Protein AF-A0A358C3V5-F1 (afdb_monomer)

Structure (mmCIF, N/CA/C/O backbone):
data_AF-A0A358C3V5-F1
#
_entry.id   AF-A0A358C3V5-F1
#
loop_
_atom_site.group_PDB
_atom_site.id
_atom_site.type_symbol
_atom_site.label_atom_id
_atom_site.label_alt_id
_atom_site.label_comp_id
_atom_site.label_asym_id
_atom_site.label_entity_id
_atom_site.label_seq_id
_atom_site.pdbx_PDB_ins_code
_atom_site.Cartn_x
_atom_site.Cartn_y
_atom_site.Cartn_z
_atom_site.occupancy
_atom_site.B_iso_or_equiv
_atom_site.auth_seq_id
_atom_site.auth_comp_id
_atom_site.auth_asym_id
_atom_site.auth_atom_id
_atom_site.pdbx_PDB_model_num
ATOM 1 N N . MET A 1 1 ? 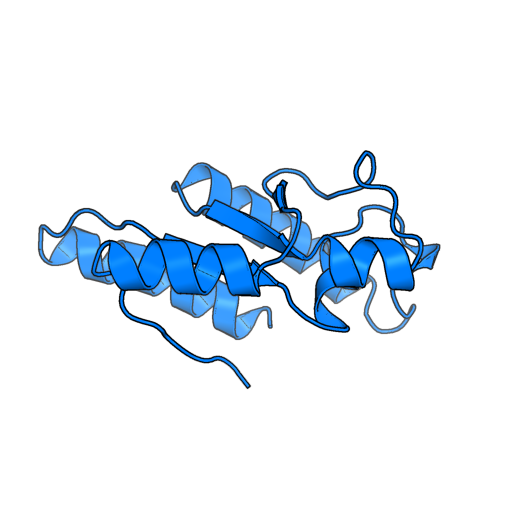6.750 9.566 -1.168 1.00 78.88 1 MET A N 1
ATOM 2 C CA . MET A 1 1 ? 6.136 8.234 -0.943 1.00 78.88 1 MET A CA 1
ATOM 3 C C . MET A 1 1 ? 6.694 7.535 0.297 1.00 78.88 1 MET A C 1
ATOM 5 O O . MET A 1 1 ? 5.909 7.291 1.199 1.00 78.88 1 MET A O 1
ATOM 9 N N . LEU A 1 2 ? 8.008 7.277 0.408 1.00 90.12 2 LEU A N 1
ATOM 10 C CA . LEU A 1 2 ? 8.595 6.659 1.617 1.00 90.12 2 LEU A CA 1
ATOM 11 C C . LEU A 1 2 ? 8.297 7.448 2.902 1.00 90.12 2 LEU A C 1
ATOM 13 O O . LEU A 1 2 ? 7.860 6.865 3.888 1.00 90.12 2 LEU A O 1
ATOM 17 N N . THR A 1 3 ? 8.434 8.778 2.855 1.00 93.31 3 THR A N 1
ATOM 18 C CA . THR A 1 3 ? 8.082 9.675 3.969 1.00 93.31 3 THR A CA 1
ATOM 19 C C . THR A 1 3 ? 6.633 9.497 4.416 1.00 93.31 3 THR A C 1
ATOM 21 O O . THR A 1 3 ? 6.364 9.394 5.603 1.00 93.31 3 THR A O 1
ATOM 24 N N . VAL A 1 4 ? 5.699 9.391 3.465 1.00 94.12 4 VAL A N 1
ATOM 25 C CA . VAL A 1 4 ? 4.267 9.224 3.756 1.00 94.12 4 VAL A CA 1
ATOM 26 C C . VAL A 1 4 ? 4.004 7.884 4.436 1.00 94.12 4 VAL A C 1
ATOM 28 O O . VAL A 1 4 ? 3.268 7.840 5.412 1.00 94.12 4 VAL A O 1
ATOM 31 N N . LEU A 1 5 ? 4.633 6.798 3.973 1.00 95.44 5 LEU A N 1
ATOM 32 C CA . LEU A 1 5 ? 4.517 5.496 4.637 1.00 95.44 5 LEU A CA 1
ATOM 33 C C . LEU A 1 5 ? 5.105 5.523 6.057 1.00 95.44 5 LEU A C 1
ATOM 35 O O . LEU A 1 5 ? 4.549 4.896 6.950 1.00 95.44 5 LEU A O 1
ATOM 39 N N . GLY A 1 6 ? 6.181 6.285 6.283 1.00 96.31 6 GLY A N 1
ATOM 40 C CA . GLY A 1 6 ? 6.704 6.541 7.629 1.00 96.31 6 GLY A CA 1
ATOM 41 C C . GLY A 1 6 ? 5.713 7.297 8.519 1.00 96.31 6 GLY A C 1
ATOM 42 O O . GLY A 1 6 ? 5.525 6.930 9.671 1.00 96.31 6 GLY A O 1
ATOM 43 N N . ILE A 1 7 ? 5.009 8.290 7.972 1.00 96.94 7 ILE A N 1
ATOM 44 C CA . ILE A 1 7 ? 3.960 9.016 8.704 1.00 96.94 7 ILE A CA 1
ATOM 45 C C . ILE A 1 7 ? 2.779 8.092 9.035 1.00 96.94 7 ILE A C 1
ATOM 47 O O . ILE A 1 7 ? 2.206 8.202 10.115 1.00 96.94 7 ILE A O 1
ATOM 51 N N . VAL A 1 8 ? 2.414 7.157 8.148 1.00 97.69 8 VAL A N 1
ATOM 52 C CA . VAL A 1 8 ? 1.389 6.140 8.452 1.00 97.69 8 VAL A CA 1
ATOM 53 C C . VAL A 1 8 ? 1.817 5.286 9.646 1.00 97.69 8 VAL A C 1
ATOM 55 O O . VAL A 1 8 ? 1.008 5.055 10.540 1.00 97.69 8 VAL A O 1
ATOM 58 N N . ASP A 1 9 ? 3.081 4.865 9.689 1.00 96.56 9 ASP A N 1
ATOM 59 C CA . ASP A 1 9 ? 3.648 4.094 10.801 1.00 96.56 9 ASP A CA 1
ATOM 60 C C . ASP A 1 9 ? 3.532 4.856 12.136 1.00 96.56 9 ASP A C 1
ATOM 62 O O . ASP A 1 9 ? 2.979 4.342 13.109 1.00 96.56 9 ASP A O 1
ATOM 66 N N . GLU A 1 10 ? 3.928 6.132 12.147 1.00 97.88 10 GLU A N 1
ATOM 67 C CA . GLU A 1 10 ? 3.798 7.010 13.316 1.00 97.88 10 GLU A CA 1
ATOM 68 C C . GLU A 1 10 ? 2.328 7.263 13.699 1.00 97.88 10 GLU A C 1
ATOM 70 O O . GLU A 1 10 ? 1.985 7.339 14.882 1.00 97.88 10 GLU A O 1
ATOM 75 N N . THR A 1 11 ? 1.434 7.342 12.709 1.00 97.62 11 THR A N 1
ATOM 76 C CA . THR A 1 11 ? -0.010 7.520 12.922 1.00 97.62 11 THR A CA 1
ATOM 77 C C . THR A 1 11 ? -0.610 6.322 13.655 1.00 97.62 11 THR A C 1
ATOM 79 O O . THR A 1 11 ? -1.413 6.512 14.569 1.00 97.62 11 THR A O 1
ATOM 82 N N . ILE A 1 12 ? -0.196 5.094 13.316 1.00 98.06 12 ILE A N 1
ATOM 83 C CA . ILE A 1 12 ? -0.616 3.878 14.033 1.00 98.06 12 ILE A CA 1
ATOM 84 C C . ILE A 1 12 ? -0.229 3.987 15.513 1.00 98.06 12 ILE A C 1
ATOM 86 O O . ILE A 1 12 ? -1.059 3.724 16.384 1.00 98.06 12 ILE A O 1
ATOM 90 N N . ASP A 1 13 ? 1.002 4.412 15.811 1.00 98.12 13 ASP A N 1
ATOM 91 C CA . ASP A 1 13 ? 1.469 4.583 17.193 1.00 98.12 13 ASP A CA 1
ATOM 92 C C . ASP A 1 13 ? 0.760 5.724 17.921 1.00 98.12 13 ASP A C 1
ATOM 94 O O . ASP A 1 13 ? 0.475 5.619 19.114 1.00 98.12 13 ASP A O 1
ATOM 98 N N . GLY A 1 14 ? 0.466 6.822 17.226 1.00 98.38 14 GLY A N 1
ATOM 99 C CA . GLY A 1 14 ? -0.316 7.938 17.755 1.00 98.38 14 GLY A CA 1
ATOM 100 C C . GLY A 1 14 ? -1.718 7.518 18.185 1.00 98.38 14 GLY A C 1
ATOM 101 O O . GLY A 1 14 ? -2.111 7.788 19.319 1.00 98.38 14 GLY A O 1
ATOM 102 N N . LEU A 1 15 ? -2.440 6.805 17.316 1.00 97.88 15 LEU A N 1
ATOM 103 C CA . LEU A 1 15 ? -3.790 6.311 17.598 1.00 97.88 15 LEU A CA 1
ATOM 104 C C . LEU A 1 15 ? -3.791 5.333 18.778 1.00 97.88 15 LEU A C 1
ATOM 106 O O . LEU A 1 15 ? -4.552 5.512 19.730 1.00 97.88 15 LEU A O 1
ATOM 110 N N . LYS A 1 16 ? -2.864 4.367 18.782 1.00 97.69 16 LYS A N 1
ATOM 111 C CA . LYS A 1 16 ? -2.743 3.390 19.874 1.00 97.69 16 LYS A CA 1
ATOM 112 C C . LYS A 1 16 ? -2.441 4.045 21.219 1.00 97.69 16 LYS A C 1
ATOM 114 O O . LYS A 1 16 ? -3.048 3.674 22.220 1.00 97.69 16 LYS A O 1
ATOM 119 N N . ARG A 1 17 ? -1.561 5.054 21.260 1.00 98.38 17 ARG A N 1
ATOM 120 C CA . ARG A 1 17 ? -1.268 5.826 22.486 1.00 98.38 17 ARG A CA 1
ATOM 121 C C . ARG A 1 17 ? -2.488 6.558 23.046 1.00 98.38 17 ARG A C 1
ATOM 123 O O . ARG A 1 17 ? -2.531 6.820 24.242 1.00 98.38 17 ARG A O 1
ATOM 130 N N . GLN A 1 18 ? -3.465 6.875 22.202 1.00 97.94 18 GLN A N 1
ATOM 131 C CA . GLN A 1 18 ? -4.728 7.500 22.597 1.00 97.94 18 GLN A CA 1
ATOM 132 C C . GLN A 1 18 ? -5.835 6.476 22.904 1.00 97.94 18 GLN A C 1
ATOM 134 O O . GLN A 1 18 ? -6.973 6.867 23.147 1.00 97.94 18 GLN A O 1
ATOM 139 N N . GLY A 1 19 ? -5.527 5.174 22.899 1.00 97.88 19 GLY A N 1
ATOM 140 C CA . GLY A 1 19 ? -6.510 4.112 23.119 1.00 97.88 19 GLY A CA 1
ATOM 141 C C . GLY A 1 19 ? -7.448 3.875 21.930 1.00 97.88 19 GLY A C 1
ATOM 142 O O . GLY A 1 19 ? -8.505 3.276 22.106 1.00 97.88 19 GLY A O 1
ATOM 143 N N . VAL A 1 20 ? -7.083 4.344 20.731 1.00 97.75 20 VAL A N 1
ATOM 144 C CA . VAL A 1 20 ? -7.859 4.159 19.498 1.00 97.75 20 VAL A CA 1
ATOM 145 C C . VAL A 1 20 ? -7.269 3.008 18.688 1.00 97.75 20 VAL A C 1
ATOM 147 O O . VAL A 1 20 ? -6.082 3.025 18.357 1.00 97.75 20 VAL A O 1
ATOM 150 N N . GLU A 1 21 ? -8.099 2.026 18.329 1.00 96.75 21 GLU A N 1
ATOM 151 C CA . GLU A 1 21 ? -7.685 0.931 17.446 1.00 96.75 21 GLU A CA 1
ATOM 152 C C . GLU A 1 21 ? -7.562 1.434 15.992 1.00 96.75 21 GLU A C 1
ATOM 154 O O . GLU A 1 21 ? -8.538 1.943 15.42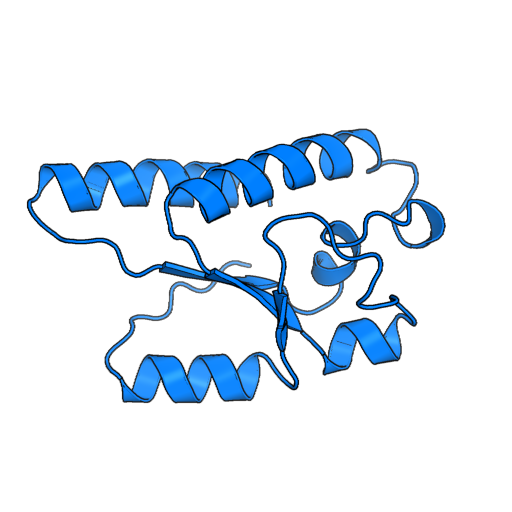7 1.00 96.75 21 GLU A O 1
ATOM 159 N N . PRO A 1 22 ? -6.378 1.336 15.362 1.00 97.06 22 PRO A N 1
ATOM 160 C CA . PRO A 1 22 ? -6.158 1.884 14.033 1.00 97.06 22 PRO A CA 1
ATOM 161 C C . PRO A 1 22 ? -6.688 0.958 12.930 1.00 97.06 22 PRO A C 1
ATOM 163 O O . PRO A 1 22 ? -6.185 -0.142 12.716 1.00 97.06 22 PRO A O 1
ATOM 166 N N . HIS A 1 23 ? -7.634 1.465 12.138 1.00 97.81 23 HIS A N 1
ATOM 167 C CA . HIS A 1 23 ? -8.088 0.840 10.893 1.00 97.81 23 HIS A CA 1
ATOM 168 C C . HIS A 1 23 ? -7.639 1.677 9.693 1.00 97.81 23 HIS A C 1
ATOM 170 O O . HIS A 1 23 ? -8.279 2.666 9.337 1.00 97.81 23 HIS A O 1
ATOM 176 N N . ILE A 1 24 ? -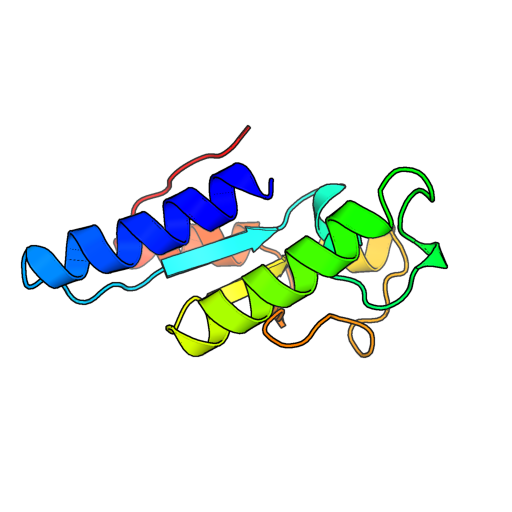6.518 1.298 9.073 1.00 98.25 24 ILE A N 1
ATOM 177 C CA . ILE A 1 24 ? -5.875 2.100 8.023 1.00 98.25 24 ILE A CA 1
ATOM 178 C C . ILE A 1 24 ? -5.827 1.339 6.699 1.00 98.25 24 ILE A C 1
ATOM 180 O O . ILE A 1 24 ? -5.399 0.185 6.627 1.00 98.25 24 ILE A O 1
ATOM 184 N N . VAL A 1 25 ? -6.218 2.039 5.633 1.00 98.44 25 VAL A N 1
ATOM 185 C CA . VAL A 1 25 ? -6.112 1.586 4.246 1.00 98.44 25 VAL A CA 1
ATOM 186 C C . VAL A 1 25 ? -5.219 2.561 3.487 1.00 98.44 25 VAL A C 1
ATOM 188 O O . VAL A 1 25 ? -5.477 3.763 3.479 1.00 98.44 25 VAL A O 1
ATOM 191 N N . VAL A 1 26 ? -4.193 2.049 2.812 1.00 98.12 26 VAL A N 1
ATOM 192 C CA . VAL A 1 26 ? -3.320 2.831 1.929 1.00 98.12 26 VAL A CA 1
ATOM 193 C C . VAL A 1 26 ? -3.560 2.383 0.494 1.00 98.12 26 VAL A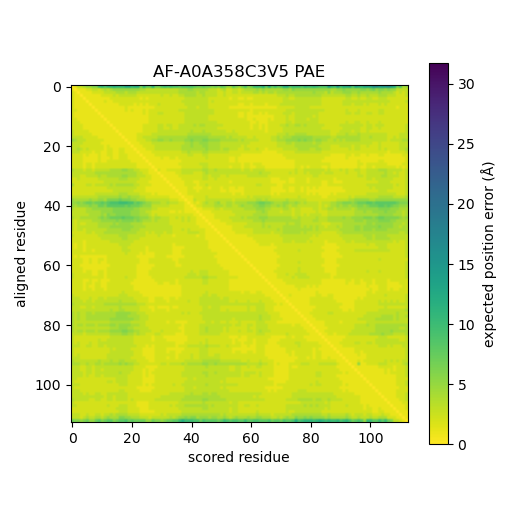 C 1
ATOM 195 O O . VAL A 1 26 ? -3.154 1.295 0.092 1.00 98.12 26 VAL A O 1
ATOM 198 N N . ALA A 1 27 ? -4.222 3.226 -0.296 1.00 97.88 27 ALA A N 1
ATOM 199 C CA . ALA A 1 27 ? -4.544 2.927 -1.687 1.00 97.88 27 ALA A CA 1
ATOM 200 C C . ALA A 1 27 ? -3.532 3.564 -2.649 1.00 97.88 27 ALA A C 1
ATOM 202 O O . ALA A 1 27 ? -3.503 4.782 -2.827 1.00 97.88 27 ALA A O 1
ATOM 203 N N . PHE A 1 28 ? -2.741 2.737 -3.331 1.00 97.12 28 PHE A N 1
ATOM 204 C CA . PHE A 1 28 ? -1.841 3.174 -4.392 1.00 97.12 28 PHE A CA 1
ATOM 205 C C . PHE A 1 28 ? -2.617 3.353 -5.696 1.00 97.12 28 PHE A C 1
ATOM 207 O O . PHE A 1 28 ? -3.301 2.452 -6.193 1.00 97.12 28 PHE A O 1
ATOM 214 N N . ARG A 1 29 ? -2.489 4.549 -6.269 1.00 93.50 29 ARG A N 1
ATOM 215 C CA . ARG A 1 29 ? -3.182 4.993 -7.481 1.00 93.50 29 ARG A CA 1
ATOM 216 C C . ARG A 1 29 ? -2.189 5.550 -8.489 1.00 93.50 29 ARG A C 1
ATOM 218 O O . ARG A 1 29 ? -1.097 5.977 -8.126 1.00 93.50 29 ARG A O 1
ATOM 225 N N . GLY A 1 30 ? -2.593 5.572 -9.760 1.00 93.38 30 GLY A N 1
ATOM 226 C CA . GLY A 1 30 ? -1.779 6.152 -10.830 1.00 93.38 30 GLY A CA 1
ATOM 227 C C . GLY A 1 30 ? -0.366 5.545 -10.906 1.00 93.38 30 GLY A C 1
ATOM 228 O O . GLY A 1 30 ? -0.180 4.386 -10.528 1.00 93.38 30 GLY A O 1
ATOM 229 N N . PRO A 1 31 ? 0.640 6.300 -11.377 1.00 93.19 31 PRO A N 1
ATOM 230 C CA . PRO A 1 31 ? 2.002 5.791 -11.559 1.00 93.19 31 PRO A CA 1
ATOM 231 C C . PRO A 1 31 ? 2.641 5.167 -10.314 1.00 93.19 31 PRO A C 1
ATOM 233 O O . PRO A 1 31 ? 3.470 4.271 -10.457 1.00 93.19 31 PRO A O 1
ATOM 236 N N . ALA A 1 32 ? 2.210 5.559 -9.109 1.00 94.06 32 ALA A N 1
ATOM 237 C CA . ALA A 1 32 ? 2.724 5.009 -7.857 1.00 94.06 32 ALA A CA 1
ATOM 238 C C . ALA A 1 32 ? 2.512 3.488 -7.729 1.00 94.06 32 ALA A C 1
ATOM 240 O O . ALA A 1 32 ? 3.274 2.813 -7.045 1.00 94.06 32 ALA A O 1
ATOM 241 N N . VAL A 1 33 ? 1.517 2.924 -8.425 1.00 95.75 33 VAL A N 1
ATOM 242 C CA . VAL A 1 33 ? 1.223 1.480 -8.421 1.00 95.75 33 VAL A CA 1
ATOM 243 C C . VAL A 1 33 ? 2.414 0.639 -8.899 1.00 95.75 33 VAL A C 1
ATOM 245 O O . VAL A 1 33 ? 2.567 -0.490 -8.443 1.00 95.75 33 VAL A O 1
ATOM 248 N N . ARG A 1 34 ? 3.291 1.180 -9.760 1.00 95.38 34 ARG A N 1
ATOM 249 C CA . ARG A 1 34 ? 4.496 0.478 -10.250 1.00 95.38 34 ARG A CA 1
ATOM 250 C C . ARG A 1 34 ? 5.422 0.044 -9.122 1.00 95.38 34 ARG A C 1
ATOM 252 O O . ARG A 1 34 ? 6.028 -1.013 -9.215 1.00 95.38 34 ARG A O 1
ATOM 259 N N . PHE A 1 35 ? 5.486 0.827 -8.049 1.00 96.25 35 PHE A N 1
ATOM 260 C CA . PHE A 1 35 ? 6.346 0.538 -6.904 1.00 96.25 35 PHE A CA 1
ATOM 261 C C . PHE A 1 35 ? 5.825 -0.602 -6.024 1.00 96.25 35 PHE A C 1
ATOM 263 O O . PHE A 1 35 ? 6.566 -1.097 -5.187 1.00 96.25 35 PHE A O 1
ATOM 270 N N . LEU A 1 36 ? 4.582 -1.052 -6.229 1.00 97.00 36 LEU A N 1
ATOM 271 C CA . LEU A 1 36 ? 4.059 -2.267 -5.600 1.00 97.00 36 LEU A CA 1
ATOM 272 C C . LEU A 1 36 ? 4.381 -3.541 -6.398 1.00 97.00 36 LEU A C 1
ATOM 274 O O . LEU A 1 36 ? 3.931 -4.618 -6.021 1.00 97.00 36 LEU A O 1
ATOM 278 N N . SER A 1 37 ? 5.121 -3.438 -7.502 1.00 96.25 37 SER A N 1
ATOM 279 C CA . SER A 1 37 ? 5.564 -4.585 -8.293 1.00 96.25 37 SER A CA 1
ATOM 280 C C . SER A 1 37 ? 6.920 -5.090 -7.801 1.00 96.25 37 SER A C 1
ATOM 282 O O . SER A 1 37 ? 7.843 -4.306 -7.606 1.00 96.25 37 SER A O 1
ATOM 284 N N . ALA A 1 38 ? 7.063 -6.406 -7.664 1.00 94.88 38 ALA A N 1
ATOM 285 C CA . ALA A 1 38 ? 8.345 -7.088 -7.499 1.00 94.88 38 ALA A CA 1
ATOM 286 C C . ALA A 1 38 ? 9.111 -7.217 -8.833 1.00 94.88 38 ALA A C 1
ATOM 288 O O . ALA A 1 38 ? 10.287 -7.571 -8.846 1.00 94.88 38 ALA A O 1
ATOM 289 N N . ASP A 1 39 ? 8.454 -6.937 -9.963 1.00 92.81 39 ASP A N 1
ATOM 290 C CA . ASP A 1 39 ? 9.096 -6.850 -11.275 1.00 92.81 39 ASP A CA 1
ATOM 291 C C . ASP A 1 39 ? 9.821 -5.505 -11.422 1.00 92.81 39 ASP A C 1
ATOM 293 O O . ASP A 1 39 ? 9.177 -4.461 -11.543 1.00 92.81 39 ASP A O 1
ATOM 297 N N . SER A 1 40 ? 11.155 -5.518 -11.432 1.00 87.62 40 SER A N 1
ATOM 298 C CA . SER A 1 40 ? 11.957 -4.302 -11.607 1.00 87.62 40 SER A CA 1
ATOM 299 C C . SER A 1 40 ? 11.815 -3.685 -13.001 1.00 87.62 40 SER A C 1
ATOM 301 O O . SER A 1 40 ? 12.063 -2.494 -13.152 1.00 87.62 40 SER A O 1
ATOM 303 N N . GLY A 1 41 ? 11.348 -4.435 -14.007 1.00 91.50 41 GLY A N 1
ATOM 304 C CA . GLY A 1 41 ? 11.193 -3.943 -15.379 1.00 91.50 41 GLY A CA 1
ATOM 305 C C . GLY A 1 41 ? 10.101 -2.882 -15.554 1.00 91.50 41 GLY A C 1
ATOM 306 O O . GLY A 1 41 ? 10.109 -2.150 -16.543 1.00 91.50 41 GLY A O 1
ATOM 307 N N . VAL A 1 42 ? 9.163 -2.763 -14.605 1.00 91.88 42 VAL A N 1
ATOM 308 C CA . VAL A 1 42 ? 8.117 -1.720 -14.633 1.00 91.88 42 VAL A CA 1
ATOM 309 C C . VAL A 1 42 ? 8.488 -0.472 -13.826 1.00 91.88 42 VAL A C 1
ATOM 311 O O . VAL A 1 42 ? 7.763 0.531 -13.889 1.00 91.88 42 VAL A O 1
ATOM 314 N N . ILE A 1 43 ? 9.601 -0.527 -13.088 1.00 93.62 43 ILE A N 1
ATOM 315 C CA . ILE A 1 43 ? 10.108 0.528 -12.209 1.00 93.62 43 ILE A CA 1
ATOM 316 C C . ILE A 1 43 ? 11.269 1.246 -12.919 1.00 93.62 43 ILE A C 1
ATOM 318 O O . ILE A 1 43 ? 12.163 0.581 -13.438 1.00 93.62 43 ILE A O 1
ATOM 322 N N . PRO A 1 44 ? 11.294 2.591 -12.950 1.00 92.12 44 PRO A N 1
ATOM 323 C CA . PRO A 1 44 ? 12.438 3.324 -13.488 1.00 92.12 44 PRO A CA 1
ATOM 324 C C . PRO A 1 44 ? 13.739 2.966 -12.739 1.00 92.12 44 PRO A C 1
ATOM 326 O O . PRO A 1 44 ? 13.716 2.941 -11.502 1.00 92.12 44 PRO A O 1
ATOM 329 N N . PRO A 1 45 ? 14.861 2.684 -13.431 1.00 91.38 45 PRO A N 1
ATOM 330 C CA . PRO A 1 45 ? 16.109 2.242 -12.799 1.00 91.38 45 PRO A CA 1
ATOM 331 C C . PRO A 1 45 ? 16.618 3.168 -11.687 1.00 91.38 45 PRO A C 1
ATOM 333 O O . PRO A 1 45 ? 17.104 2.698 -10.659 1.00 91.38 45 PRO A O 1
ATOM 336 N N . GLU A 1 46 ? 16.444 4.480 -11.845 1.00 93.94 46 GLU A N 1
ATOM 337 C CA . GLU A 1 46 ? 16.794 5.512 -10.866 1.00 93.94 46 GLU A CA 1
ATOM 338 C C . GLU A 1 46 ? 16.026 5.392 -9.538 1.00 93.94 46 GLU A C 1
ATOM 340 O O . GLU A 1 46 ? 16.422 5.973 -8.529 1.00 93.94 46 GLU A O 1
ATOM 345 N N . HIS A 1 47 ? 14.940 4.617 -9.513 1.00 93.69 47 HIS A N 1
ATOM 346 C CA . HIS A 1 47 ? 14.123 4.380 -8.329 1.00 93.69 47 HIS A CA 1
ATOM 347 C C . HIS A 1 47 ? 14.237 2.956 -7.774 1.00 93.69 47 HIS A C 1
ATOM 349 O O . HIS A 1 47 ? 13.503 2.617 -6.846 1.00 93.69 47 HIS A O 1
ATOM 355 N N . ALA A 1 48 ? 15.146 2.120 -8.287 1.00 91.00 48 ALA A N 1
ATOM 356 C CA . ALA A 1 48 ? 15.281 0.728 -7.850 1.00 91.00 48 ALA A CA 1
ATOM 357 C C . ALA A 1 48 ? 15.546 0.604 -6.336 1.00 91.00 48 ALA A C 1
ATOM 359 O O . ALA A 1 48 ? 14.860 -0.149 -5.646 1.00 91.00 48 ALA A O 1
ATOM 360 N N . A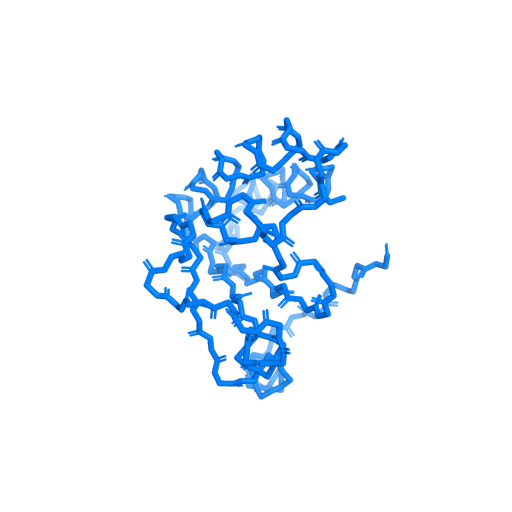LA A 1 49 ? 16.474 1.403 -5.796 1.00 91.12 49 ALA A N 1
ATOM 361 C CA . ALA A 1 49 ? 16.771 1.416 -4.361 1.00 91.12 49 ALA A CA 1
ATOM 362 C C . ALA A 1 49 ? 15.554 1.856 -3.524 1.00 91.12 49 ALA A C 1
ATOM 364 O O . ALA A 1 49 ? 15.200 1.219 -2.534 1.00 91.12 49 ALA A O 1
ATOM 365 N N . THR A 1 50 ? 14.861 2.907 -3.967 1.00 91.12 50 THR A N 1
ATOM 366 C CA . THR A 1 50 ? 13.634 3.402 -3.328 1.00 91.12 50 THR A CA 1
ATOM 367 C 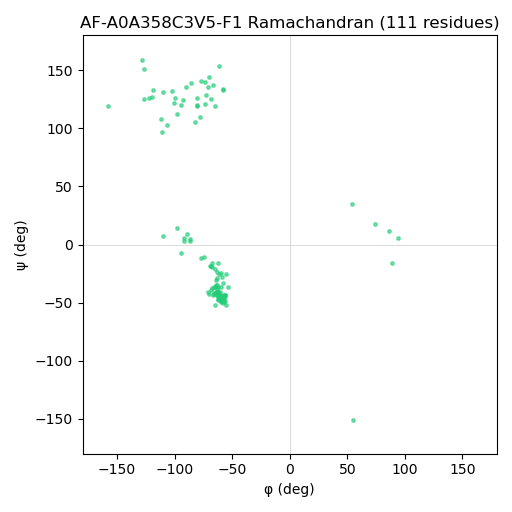C . THR A 1 50 ? 12.513 2.361 -3.354 1.00 91.12 50 THR A C 1
ATOM 369 O O . THR A 1 50 ? 11.749 2.265 -2.396 1.00 91.12 50 THR A O 1
ATOM 372 N N . ALA A 1 51 ? 12.403 1.572 -4.424 1.00 94.56 51 ALA A N 1
ATOM 373 C CA . ALA A 1 51 ? 11.403 0.517 -4.541 1.00 94.56 51 ALA A CA 1
ATOM 374 C C . ALA A 1 51 ? 11.657 -0.637 -3.564 1.00 94.56 51 ALA A C 1
ATOM 376 O O . ALA A 1 51 ? 10.713 -1.132 -2.953 1.00 94.56 51 ALA A O 1
ATOM 377 N N . MET A 1 52 ? 12.922 -1.022 -3.361 1.00 93.75 52 MET A N 1
ATOM 378 C CA . MET A 1 52 ? 13.286 -2.023 -2.353 1.00 93.75 52 MET A CA 1
ATOM 379 C C . MET A 1 52 ? 12.910 -1.562 -0.941 1.00 93.75 52 MET A C 1
ATOM 381 O O . MET A 1 52 ? 12.295 -2.314 -0.187 1.00 93.75 52 MET A O 1
ATOM 385 N N . GLU A 1 53 ? 13.220 -0.310 -0.598 1.00 95.56 53 GLU A N 1
ATOM 386 C CA . GLU A 1 53 ? 12.852 0.255 0.704 1.00 95.56 53 GLU A CA 1
ATOM 387 C C . GLU A 1 53 ? 11.330 0.368 0.869 1.00 95.56 53 GLU A C 1
ATOM 389 O O . GLU A 1 53 ? 10.785 0.127 1.947 1.00 95.56 53 GLU A O 1
ATOM 394 N N . LEU A 1 54 ? 10.615 0.703 -0.207 1.00 96.38 54 LEU A N 1
ATOM 395 C CA . LEU A 1 54 ? 9.161 0.731 -0.177 1.00 96.38 54 LEU A CA 1
ATOM 396 C C . LEU A 1 54 ? 8.579 -0.656 0.081 1.00 96.38 54 LEU A C 1
ATOM 398 O O . LEU A 1 54 ? 7.625 -0.760 0.849 1.00 96.38 54 LEU A O 1
ATOM 402 N N . ALA A 1 55 ? 9.141 -1.696 -0.534 1.00 96.94 55 ALA A N 1
ATOM 403 C CA . ALA A 1 55 ? 8.677 -3.061 -0.342 1.00 96.94 55 ALA A CA 1
ATOM 404 C C . ALA A 1 55 ? 8.784 -3.493 1.128 1.00 96.94 55 ALA A C 1
ATOM 406 O O . ALA A 1 55 ? 7.800 -3.962 1.697 1.00 96.94 55 ALA A O 1
ATOM 407 N N . ASP A 1 56 ? 9.929 -3.226 1.762 1.00 96.81 56 ASP A N 1
ATOM 408 C CA . ASP A 1 56 ? 10.145 -3.473 3.193 1.00 96.81 56 ASP A CA 1
ATOM 409 C C . ASP A 1 56 ? 9.146 -2.694 4.071 1.00 96.81 56 ASP A C 1
ATOM 411 O O . ASP A 1 56 ? 8.525 -3.250 4.979 1.00 96.81 56 ASP A O 1
ATOM 415 N N . ARG A 1 57 ? 8.910 -1.411 3.768 1.00 97.12 57 ARG A N 1
ATOM 416 C CA . ARG A 1 57 ? 7.936 -0.592 4.510 1.00 97.12 57 ARG A CA 1
ATOM 417 C C . ARG A 1 57 ? 6.500 -1.083 4.337 1.00 97.12 57 ARG A C 1
ATOM 419 O O . ARG A 1 57 ? 5.754 -1.107 5.311 1.00 97.12 57 ARG A O 1
ATOM 426 N N . VAL A 1 58 ? 6.096 -1.468 3.127 1.00 98.12 58 VAL A N 1
ATOM 427 C CA . VAL A 1 58 ? 4.756 -2.017 2.861 1.00 98.12 58 VAL A CA 1
ATOM 428 C C . VAL A 1 58 ? 4.553 -3.322 3.623 1.00 98.12 58 VAL A C 1
ATOM 430 O O . VAL A 1 58 ? 3.508 -3.487 4.250 1.00 98.12 58 VAL A O 1
ATOM 433 N N . GLU A 1 59 ? 5.546 -4.212 3.630 1.00 97.69 59 GLU A N 1
ATOM 434 C CA . GLU A 1 59 ? 5.478 -5.458 4.394 1.00 9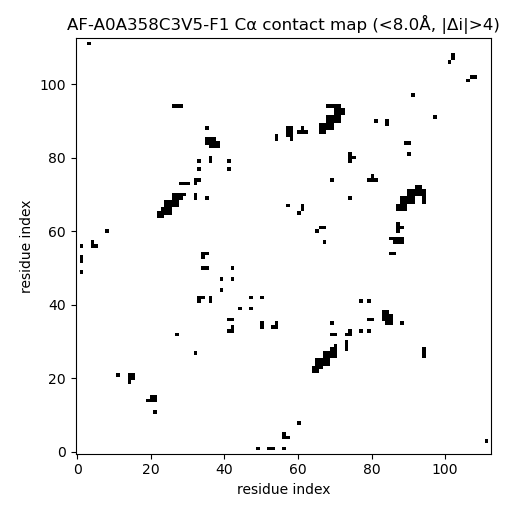7.69 59 GLU A CA 1
ATOM 435 C C . GLU A 1 59 ? 5.347 -5.188 5.900 1.00 97.69 59 GLU A C 1
ATOM 437 O O . GLU A 1 59 ? 4.471 -5.761 6.553 1.00 97.69 59 GLU A O 1
ATOM 442 N N . LYS A 1 60 ? 6.152 -4.266 6.445 1.00 97.50 60 LYS A N 1
ATOM 443 C CA . LYS A 1 60 ? 6.071 -3.850 7.854 1.00 97.50 60 LYS A CA 1
ATOM 444 C C . LYS A 1 60 ? 4.702 -3.276 8.205 1.00 97.50 60 LYS A C 1
ATOM 446 O O . LYS A 1 60 ? 4.095 -3.708 9.180 1.00 97.50 60 LYS A O 1
ATOM 451 N N . LEU A 1 61 ? 4.178 -2.353 7.401 1.00 98.19 61 LEU A N 1
ATOM 452 C CA . LEU A 1 61 ? 2.852 -1.772 7.626 1.00 98.19 61 LEU A CA 1
ATOM 453 C C . LEU A 1 61 ? 1.744 -2.830 7.540 1.00 98.19 61 LEU A C 1
ATOM 455 O O . LEU A 1 61 ? 0.841 -2.840 8.377 1.00 98.19 61 LEU A O 1
ATOM 459 N N . ALA A 1 62 ? 1.826 -3.754 6.581 1.00 97.88 62 ALA A N 1
ATOM 460 C CA . ALA A 1 62 ? 0.877 -4.857 6.465 1.00 97.88 62 ALA A CA 1
ATOM 461 C C . ALA A 1 62 ? 0.910 -5.768 7.703 1.00 97.88 62 ALA A C 1
ATOM 463 O O . ALA A 1 62 ? -0.145 -6.138 8.219 1.00 97.88 62 ALA A O 1
ATOM 464 N N . ALA A 1 63 ? 2.098 -6.060 8.243 1.00 97.50 63 ALA A N 1
ATOM 465 C CA . ALA A 1 63 ? 2.251 -6.802 9.496 1.00 97.50 63 ALA A CA 1
ATOM 466 C C . ALA A 1 63 ? 1.655 -6.063 10.711 1.00 97.50 63 ALA A C 1
ATOM 468 O O . ALA A 1 63 ? 1.262 -6.697 11.688 1.00 97.50 63 ALA A O 1
ATOM 469 N N . ARG A 1 64 ? 1.533 -4.730 10.640 1.00 97.44 64 ARG A N 1
ATOM 470 C CA . ARG A 1 64 ? 0.847 -3.895 11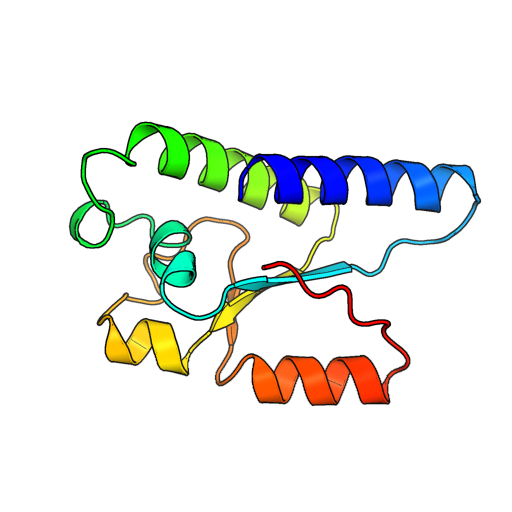.640 1.00 97.44 64 ARG A CA 1
ATOM 471 C C . ARG A 1 64 ? -0.664 -3.752 11.402 1.00 97.44 64 ARG A C 1
ATOM 473 O O . ARG A 1 64 ? -1.310 -3.015 12.141 1.00 97.44 64 ARG A O 1
ATOM 480 N N . GLY A 1 65 ? -1.227 -4.443 10.408 1.00 97.31 65 GLY A N 1
ATOM 481 C CA . GLY A 1 65 ? -2.662 -4.444 10.104 1.00 97.31 65 GLY A CA 1
ATOM 482 C C . GLY A 1 65 ? -3.103 -3.433 9.041 1.00 97.31 65 GLY A C 1
ATOM 483 O O . GLY A 1 65 ? -4.301 -3.307 8.788 1.00 97.31 65 GLY A O 1
ATOM 484 N N . VAL A 1 66 ? -2.175 -2.723 8.389 1.00 98.38 66 VAL A N 1
ATOM 485 C CA . VAL A 1 66 ? -2.523 -1.792 7.306 1.00 98.38 66 VAL A CA 1
ATOM 486 C C . VAL A 1 66 ? -2.928 -2.556 6.049 1.00 98.38 66 VAL A C 1
ATOM 488 O O . VAL A 1 66 ? -2.185 -3.389 5.528 1.00 98.38 66 VAL A O 1
ATOM 491 N N . ARG A 1 67 ? -4.087 -2.210 5.486 1.00 98.38 67 ARG A N 1
ATOM 492 C CA . ARG A 1 67 ? -4.525 -2.713 4.182 1.00 98.38 67 ARG A CA 1
ATOM 493 C C . ARG A 1 67 ? -3.883 -1.889 3.065 1.00 98.38 67 ARG A C 1
ATOM 495 O O . ARG A 1 67 ? -4.314 -0.772 2.800 1.00 98.38 67 ARG A O 1
ATOM 502 N N . VAL A 1 68 ? -2.886 -2.441 2.374 1.00 98.50 68 VAL A N 1
ATOM 503 C CA . VAL A 1 68 ? -2.276 -1.788 1.201 1.00 98.50 68 VAL A CA 1
ATOM 504 C C . VAL A 1 68 ? -2.943 -2.279 -0.084 1.00 98.50 68 VAL A C 1
ATOM 506 O O . VAL A 1 68 ? -2.933 -3.476 -0.374 1.00 98.50 68 VAL A O 1
ATOM 509 N N . GLU A 1 69 ? -3.532 -1.365 -0.855 1.00 98.56 69 GLU A N 1
ATOM 510 C CA . GLU A 1 69 ? -4.285 -1.672 -2.076 1.00 98.56 69 GLU A CA 1
ATOM 511 C C . GLU A 1 69 ? -3.559 -1.195 -3.339 1.00 98.56 69 GLU A C 1
ATOM 513 O O . GLU A 1 69 ? -3.161 -0.036 -3.441 1.00 98.56 69 GLU A O 1
ATOM 518 N N . ALA A 1 70 ? -3.454 -2.075 -4.335 1.00 98.25 70 ALA A N 1
ATOM 519 C CA . ALA A 1 70 ? -2.970 -1.771 -5.675 1.00 98.25 70 ALA A CA 1
ATOM 520 C C . ALA A 1 70 ? -4.155 -1.616 -6.638 1.00 98.25 70 ALA A C 1
ATOM 522 O O . ALA A 1 70 ? -4.952 -2.542 -6.820 1.00 98.25 70 ALA A O 1
ATOM 523 N N . CYS A 1 71 ? -4.282 -0.453 -7.285 1.00 98.31 71 CYS A N 1
ATOM 524 C CA . CYS A 1 71 ? -5.400 -0.209 -8.194 1.00 98.31 71 CYS A CA 1
ATOM 525 C C . CYS A 1 71 ? -5.379 -1.125 -9.431 1.00 98.31 71 CYS A C 1
ATOM 527 O O . CYS A 1 71 ? -4.482 -1.064 -10.275 1.00 98.31 71 CYS A O 1
ATOM 529 N N . GLY A 1 72 ? -6.432 -1.928 -9.579 1.00 97.69 72 GLY A N 1
ATOM 530 C CA . GLY A 1 72 ? -6.658 -2.881 -10.666 1.00 97.69 72 GLY A CA 1
ATOM 531 C C . GLY A 1 72 ? -6.804 -2.241 -12.041 1.00 97.69 72 GLY A C 1
ATOM 532 O O . GLY A 1 72 ? -6.441 -2.840 -13.049 1.00 97.69 72 GLY A O 1
ATOM 533 N N . ILE A 1 73 ? -7.324 -1.013 -12.117 1.00 97.00 73 ILE A N 1
ATOM 534 C CA . ILE A 1 73 ? -7.363 -0.257 -13.378 1.00 97.00 73 ILE A CA 1
ATOM 535 C C . ILE A 1 73 ? -5.931 0.041 -13.830 1.00 97.00 73 ILE A C 1
ATOM 537 O O . ILE A 1 73 ? -5.551 -0.307 -14.946 1.00 97.00 73 ILE A O 1
ATOM 541 N N . THR A 1 74 ? -5.113 0.610 -12.943 1.00 95.94 74 THR A N 1
ATOM 542 C CA . THR A 1 74 ? -3.752 1.012 -13.298 1.00 95.94 74 THR A CA 1
ATOM 543 C C . THR A 1 74 ? -2.824 -0.171 -13.541 1.00 95.94 74 THR A C 1
ATOM 545 O O . THR A 1 74 ? -2.070 -0.147 -14.508 1.00 95.94 74 THR A O 1
ATOM 548 N N . THR A 1 75 ? -2.881 -1.213 -12.708 1.00 96.88 75 THR A N 1
ATOM 549 C CA . THR A 1 75 ? -2.078 -2.433 -12.921 1.00 96.88 75 THR A CA 1
ATOM 550 C C . THR A 1 75 ? -2.341 -3.034 -14.301 1.00 96.88 75 THR A C 1
ATOM 552 O O . THR A 1 75 ? -1.388 -3.324 -15.016 1.00 96.88 75 THR A O 1
ATOM 555 N N . ARG A 1 76 ? -3.606 -3.111 -14.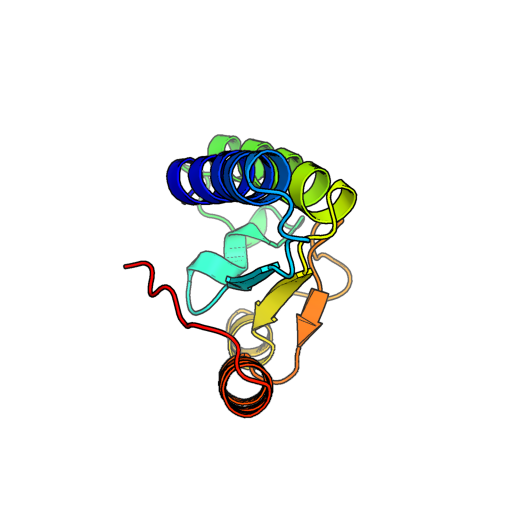742 1.00 96.00 76 ARG A N 1
ATOM 556 C CA . ARG A 1 76 ? -3.961 -3.557 -16.102 1.00 96.00 76 ARG A CA 1
ATOM 557 C C . ARG A 1 76 ? -3.406 -2.636 -17.189 1.00 96.00 76 ARG A C 1
ATOM 559 O O . ARG A 1 76 ? -2.791 -3.125 -18.131 1.00 96.00 76 ARG A O 1
ATOM 566 N N . MET A 1 77 ? -3.569 -1.317 -17.050 1.00 95.25 77 MET A N 1
ATOM 567 C CA . MET A 1 77 ? -3.030 -0.341 -18.014 1.00 95.25 77 MET A CA 1
ATOM 568 C C . MET A 1 77 ? -1.505 -0.433 -18.148 1.00 95.25 77 MET A C 1
ATOM 570 O O . MET A 1 77 ? -0.964 -0.268 -19.237 1.00 95.25 77 MET A O 1
ATOM 574 N N . MET A 1 78 ? -0.815 -0.702 -17.040 1.00 94.25 78 MET A N 1
ATOM 575 C CA . MET A 1 78 ? 0.642 -0.807 -16.976 1.00 94.25 78 MET A CA 1
ATOM 576 C C . MET A 1 78 ? 1.161 -2.233 -17.193 1.00 94.25 78 MET A C 1
ATOM 578 O O . MET A 1 78 ? 2.368 -2.438 -17.120 1.00 94.25 78 MET A O 1
ATOM 582 N N . LYS A 1 79 ? 0.275 -3.201 -17.471 1.00 95.44 79 LYS A N 1
ATOM 583 C CA . LYS A 1 79 ? 0.606 -4.626 -17.646 1.00 95.44 79 LYS A CA 1
ATOM 584 C C . LYS A 1 79 ? 1.382 -5.222 -16.458 1.00 95.44 79 LYS A C 1
ATOM 586 O O . LYS A 1 79 ? 2.241 -6.077 -16.641 1.00 95.44 79 LYS A O 1
ATOM 591 N N . ILE A 1 80 ? 1.077 -4.765 -15.244 1.00 96.06 80 ILE A N 1
ATOM 592 C CA . ILE A 1 80 ? 1.640 -5.305 -14.003 1.00 96.06 80 ILE A CA 1
ATOM 593 C C . ILE A 1 80 ? 0.871 -6.576 -13.652 1.00 96.06 80 ILE A C 1
ATOM 595 O O . ILE A 1 80 ? -0.341 -6.528 -13.426 1.00 96.06 80 ILE A O 1
ATOM 599 N N . ASP A 1 81 ? 1.583 -7.697 -13.594 1.00 95.50 81 ASP A N 1
ATOM 600 C CA . ASP A 1 81 ? 1.040 -8.977 -13.149 1.00 95.50 81 ASP A CA 1
ATOM 601 C C . ASP A 1 81 ? 0.730 -8.927 -11.646 1.00 95.50 81 ASP A C 1
ATOM 603 O O . ASP A 1 81 ? 1.593 -8.611 -10.825 1.00 95.50 81 ASP A O 1
ATOM 607 N N . HIS A 1 82 ? -0.512 -9.244 -11.276 1.00 95.56 82 HIS A N 1
ATOM 608 C CA . HIS A 1 82 ? -0.947 -9.264 -9.879 1.00 95.56 82 HIS A CA 1
ATOM 609 C C . HIS A 1 82 ? -0.204 -10.318 -9.054 1.00 95.56 82 HIS A C 1
ATOM 611 O O . HIS A 1 82 ? 0.002 -10.100 -7.863 1.00 95.56 82 HIS A O 1
ATOM 617 N N . ALA A 1 83 ? 0.248 -11.413 -9.674 1.00 95.69 83 ALA A N 1
ATOM 618 C CA . ALA A 1 83 ? 1.069 -12.426 -9.011 1.00 95.69 83 ALA A CA 1
ATOM 619 C C . ALA A 1 83 ? 2.478 -11.916 -8.663 1.00 95.69 83 ALA A C 1
ATOM 621 O O . ALA A 1 83 ? 3.150 -12.492 -7.811 1.00 95.69 83 ALA A O 1
ATOM 622 N N . LYS A 1 84 ? 2.917 -10.822 -9.298 1.00 96.06 84 LYS A N 1
ATOM 623 C CA . LYS A 1 84 ? 4.193 -10.157 -9.024 1.00 96.06 84 LYS A CA 1
ATOM 624 C C . LYS A 1 84 ? 4.052 -8.953 -8.094 1.00 96.06 84 LYS A C 1
ATOM 626 O O . LYS A 1 84 ? 4.977 -8.151 -8.018 1.00 96.06 84 LYS A O 1
ATOM 631 N N . LEU A 1 85 ? 2.927 -8.770 -7.406 1.00 97.62 85 LEU A N 1
ATOM 632 C CA . LEU A 1 85 ? 2.835 -7.726 -6.385 1.00 97.62 85 LEU A CA 1
ATOM 633 C C . LEU A 1 85 ? 3.698 -8.082 -5.168 1.00 97.62 85 LEU A C 1
ATOM 635 O O . LEU A 1 85 ? 3.816 -9.247 -4.789 1.00 97.62 85 LEU A O 1
ATOM 639 N N . ILE A 1 86 ? 4.305 -7.067 -4.554 1.00 97.56 86 ILE A N 1
ATOM 640 C CA . ILE A 1 86 ? 5.094 -7.231 -3.330 1.00 97.56 86 ILE A CA 1
ATOM 641 C C . ILE A 1 86 ? 4.228 -7.762 -2.181 1.00 97.56 86 ILE A C 1
ATOM 643 O O . ILE A 1 86 ? 3.017 -7.529 -2.116 1.00 97.56 86 ILE A O 1
ATOM 647 N N . LYS A 1 87 ? 4.862 -8.446 -1.227 1.00 97.00 87 LYS A N 1
ATOM 648 C CA . LYS A 1 87 ? 4.180 -8.960 -0.038 1.00 97.00 87 LYS A CA 1
ATOM 649 C C . LYS A 1 87 ? 3.501 -7.820 0.733 1.00 97.00 87 LYS A C 1
ATOM 651 O O . LYS A 1 87 ? 4.085 -6.765 0.951 1.00 97.00 87 LYS A O 1
ATOM 656 N N . GLY A 1 88 ? 2.250 -8.037 1.135 1.00 96.81 88 GLY A N 1
ATOM 657 C CA . GLY A 1 88 ? 1.432 -7.041 1.838 1.00 96.81 88 GLY A CA 1
ATOM 658 C C . GLY A 1 88 ? 0.618 -6.117 0.923 1.00 96.81 88 GLY A C 1
ATOM 659 O O . GLY A 1 88 ? -0.356 -5.522 1.389 1.00 96.81 88 GLY A O 1
ATOM 660 N N . ALA A 1 89 ? 0.934 -6.040 -0.374 1.00 98.06 89 ALA A N 1
ATOM 661 C CA . ALA A 1 89 ? 0.116 -5.335 -1.355 1.00 98.06 89 ALA A CA 1
ATOM 662 C C . ALA A 1 89 ? -0.989 -6.241 -1.909 1.00 98.06 89 ALA A C 1
ATOM 664 O O . ALA A 1 89 ? -0.766 -7.408 -2.220 1.00 98.06 89 ALA A O 1
ATOM 665 N N . HIS A 1 90 ? -2.188 -5.686 -2.070 1.00 98.25 90 HIS A N 1
ATOM 666 C CA . HIS A 1 90 ? -3.344 -6.450 -2.520 1.00 98.25 90 HIS A CA 1
ATOM 667 C C . HIS A 1 90 ? -4.001 -5.799 -3.733 1.00 98.25 90 HIS A C 1
ATOM 669 O O . HIS A 1 90 ? -4.403 -4.634 -3.654 1.00 98.25 90 HIS A O 1
ATOM 675 N N . PRO A 1 91 ? -4.174 -6.525 -4.846 1.00 97.69 91 PRO A N 1
ATOM 676 C CA . PRO A 1 91 ? -4.900 -5.991 -5.982 1.00 97.69 91 PRO A CA 1
ATOM 677 C C . PRO A 1 91 ? -6.376 -5.808 -5.615 1.00 97.69 91 PRO A C 1
ATOM 679 O O . PRO A 1 91 ? -6.997 -6.666 -4.987 1.00 97.69 91 PRO A O 1
ATOM 682 N N . VAL A 1 92 ? -6.952 -4.685 -6.032 1.00 98.12 92 VAL A N 1
ATOM 683 C CA . VAL A 1 92 ? -8.398 -4.424 -5.964 1.00 98.12 92 VAL A CA 1
ATOM 684 C C . VAL A 1 92 ? -8.898 -4.015 -7.337 1.00 98.12 92 VAL A C 1
ATOM 686 O O . VAL A 1 92 ? -8.154 -3.412 -8.098 1.00 98.12 92 VAL A O 1
ATOM 689 N N . ALA A 1 93 ? -10.158 -4.287 -7.679 1.00 97.00 93 ALA A N 1
ATOM 690 C CA . ALA A 1 93 ? -10.673 -3.985 -9.019 1.00 97.00 93 ALA A CA 1
ATOM 691 C C . ALA A 1 93 ? -10.539 -2.491 -9.389 1.00 97.00 93 ALA A C 1
ATOM 693 O O . ALA A 1 93 ? -10.125 -2.151 -10.501 1.00 97.00 93 ALA A O 1
ATOM 694 N N . ASN A 1 94 ? -10.863 -1.608 -8.440 1.00 96.25 94 ASN A N 1
ATOM 695 C CA . ASN A 1 94 ? -10.822 -0.158 -8.588 1.00 96.25 94 ASN A CA 1
ATOM 696 C C . ASN A 1 94 ? -10.724 0.509 -7.207 1.00 96.25 94 ASN A C 1
ATOM 698 O O . ASN A 1 94 ? -11.648 0.394 -6.405 1.00 96.25 94 ASN A O 1
ATOM 702 N N . THR A 1 95 ? -9.660 1.269 -6.943 1.00 97.19 95 THR A N 1
ATOM 703 C CA . THR A 1 95 ? -9.498 1.988 -5.665 1.00 97.19 95 THR A CA 1
ATOM 704 C C . THR A 1 95 ? -10.511 3.118 -5.468 1.00 97.19 95 THR A C 1
ATOM 706 O O . THR A 1 95 ? -10.665 3.588 -4.349 1.00 97.19 95 THR A O 1
ATOM 709 N N . PHE A 1 96 ? -11.207 3.584 -6.513 1.00 96.94 96 PHE A N 1
ATOM 710 C CA . PHE A 1 96 ? -12.317 4.532 -6.333 1.00 96.94 96 PHE A CA 1
ATOM 711 C C . PHE A 1 96 ? -13.507 3.821 -5.690 1.00 96.94 96 PHE A C 1
ATOM 713 O O . PHE A 1 96 ? -14.111 4.366 -4.773 1.00 96.94 96 PHE A O 1
ATOM 720 N N . ASN A 1 97 ? -13.795 2.584 -6.112 1.00 97.69 97 ASN A N 1
ATOM 721 C CA . ASN A 1 97 ? -14.830 1.765 -5.484 1.00 97.69 97 ASN A CA 1
ATOM 722 C C . ASN A 1 97 ? -14.457 1.472 -4.027 1.00 97.69 97 ASN A C 1
ATOM 724 O O . ASN A 1 97 ? -15.306 1.618 -3.152 1.00 97.69 97 ASN A O 1
ATOM 728 N N . SER A 1 98 ? -13.188 1.127 -3.762 1.00 97.69 98 SER A N 1
ATOM 729 C CA . SER A 1 98 ? -12.681 0.992 -2.392 1.00 97.69 98 SER A CA 1
ATOM 730 C C . SER A 1 98 ? -12.910 2.269 -1.586 1.00 97.69 98 SER A C 1
ATOM 732 O O . SER A 1 98 ? -13.495 2.207 -0.512 1.00 97.69 98 SER A O 1
ATOM 734 N N . LEU A 1 99 ? -12.496 3.430 -2.109 1.00 97.81 99 LEU A N 1
ATOM 735 C CA . LEU A 1 99 ? -12.621 4.715 -1.421 1.00 97.81 99 LEU A CA 1
ATOM 736 C C . LEU A 1 99 ? -14.076 5.039 -1.070 1.00 97.81 99 LEU A C 1
ATOM 738 O O . LEU A 1 99 ? -14.361 5.323 0.090 1.00 97.81 99 LEU A O 1
ATOM 742 N N . ILE A 1 100 ? -14.992 4.938 -2.038 1.00 98.19 100 ILE A N 1
ATOM 743 C CA . ILE A 1 100 ? -16.431 5.135 -1.808 1.00 98.19 100 ILE A CA 1
ATOM 744 C C . ILE A 1 100 ? -16.910 4.172 -0.716 1.00 98.19 100 ILE A C 1
ATOM 746 O O . ILE A 1 100 ? -17.528 4.596 0.257 1.00 98.19 100 ILE A O 1
ATOM 750 N N . GLY A 1 101 ? -16.560 2.888 -0.827 1.00 98.25 101 GLY A N 1
ATOM 751 C CA . GLY A 1 101 ? -16.923 1.868 0.152 1.00 98.25 101 GLY A CA 1
ATOM 752 C C . GLY A 1 101 ? -16.435 2.191 1.566 1.00 98.25 101 GLY A C 1
ATOM 753 O O . GLY A 1 101 ? -17.220 2.146 2.509 1.00 98.25 101 GLY A O 1
ATOM 754 N N . TYR A 1 102 ? -15.166 2.561 1.737 1.00 98.31 102 TYR A N 1
ATOM 755 C CA . TYR A 1 102 ? -14.621 2.917 3.049 1.00 98.31 102 TYR A CA 1
ATOM 756 C C . TYR A 1 102 ? -15.247 4.205 3.596 1.00 98.31 102 TYR A C 1
ATOM 758 O O . TYR A 1 102 ? -15.653 4.230 4.756 1.00 98.31 102 TYR A O 1
ATOM 766 N N . GLN A 1 103 ? -15.416 5.245 2.776 1.00 98.00 103 GLN A N 1
ATOM 767 C CA . GLN A 1 103 ? -16.041 6.493 3.227 1.00 98.00 103 GLN A CA 1
ATOM 768 C C . GLN A 1 103 ? -17.499 6.286 3.660 1.00 98.00 103 GLN A C 1
ATOM 770 O O . GLN A 1 103 ? -17.906 6.822 4.686 1.00 98.00 103 GLN A O 1
ATOM 775 N N . THR A 1 104 ? -18.271 5.438 2.966 1.00 98.19 104 THR A N 1
ATOM 776 C CA . THR A 1 104 ? -19.639 5.081 3.403 1.00 98.19 104 THR A CA 1
ATOM 777 C C . THR A 1 104 ? -19.679 4.321 4.732 1.00 98.19 104 THR A C 1
ATOM 779 O O . THR A 1 104 ? -20.695 4.344 5.419 1.00 98.19 104 THR A O 1
ATOM 782 N N . LYS A 1 105 ? -18.567 3.690 5.130 1.00 97.75 105 LYS A N 1
ATOM 783 C CA . LYS A 1 105 ? -18.388 3.042 6.439 1.00 97.75 105 LYS A CA 1
ATOM 784 C C . LYS A 1 105 ? -17.828 3.991 7.508 1.00 97.75 105 LYS A C 1
ATOM 786 O O . LYS A 1 105 ? -17.448 3.529 8.578 1.00 97.75 105 LYS A O 1
ATOM 791 N N . GLY A 1 106 ? -17.744 5.292 7.223 1.00 97.62 106 GLY A N 1
ATOM 792 C CA . GLY A 1 106 ? -17.263 6.306 8.163 1.00 97.62 106 GLY A CA 1
ATOM 793 C C . GLY A 1 106 ? -15.747 6.510 8.175 1.00 97.62 106 GLY A C 1
ATOM 794 O O . GLY A 1 106 ? -15.242 7.192 9.063 1.00 97.62 106 GLY A O 1
ATOM 795 N N . TYR A 1 107 ? -15.002 5.954 7.212 1.00 98.19 107 TYR A N 1
ATOM 796 C CA . TYR A 1 107 ? -13.562 6.203 7.125 1.00 98.19 107 TYR A CA 1
ATOM 797 C C . TYR A 1 107 ? -13.301 7.643 6.675 1.00 98.19 107 TYR A C 1
ATOM 799 O O . TYR A 1 107 ? -13.890 8.127 5.704 1.00 98.19 107 TYR A O 1
ATOM 807 N N . ALA A 1 108 ? -12.356 8.304 7.341 1.00 97.56 108 ALA A N 1
ATOM 808 C CA . ALA A 1 108 ? -11.836 9.589 6.899 1.00 97.56 108 ALA A CA 1
ATOM 809 C C . ALA A 1 108 ? -10.856 9.406 5.728 1.00 97.56 108 ALA A C 1
ATOM 811 O O . ALA A 1 108 ? -10.045 8.479 5.712 1.00 97.56 108 ALA A O 1
ATOM 812 N N . LEU A 1 109 ? -10.915 10.315 4.753 1.00 96.88 109 LEU A N 1
ATOM 813 C CA . LEU A 1 109 ? -9.956 10.370 3.652 1.00 96.88 109 LEU A CA 1
ATOM 814 C C . LEU A 1 109 ? -8.815 11.324 4.008 1.00 96.88 109 LEU A C 1
ATOM 816 O O . LEU A 1 109 ? -9.050 12.506 4.243 1.00 96.88 109 LEU A O 1
ATOM 820 N N . ILE A 1 110 ? -7.583 10.821 3.945 1.00 96.69 110 ILE A N 1
ATOM 821 C CA . ILE A 1 110 ? -6.366 11.636 3.961 1.00 96.69 110 ILE A CA 1
ATOM 822 C C . ILE A 1 110 ? -5.794 11.631 2.537 1.00 96.69 110 ILE A C 1
ATOM 824 O O . ILE A 1 110 ? -5.231 10.617 2.114 1.00 96.69 110 ILE A O 1
ATOM 828 N N . PRO A 1 111 ? -5.977 12.707 1.752 1.00 94.00 111 PRO A N 1
ATOM 829 C CA . PRO A 1 111 ? -5.396 12.783 0.422 1.00 94.00 111 PRO A CA 1
ATOM 830 C C . PRO A 1 111 ? -3.882 13.017 0.514 1.00 94.00 111 PRO A C 1
ATOM 832 O O . PRO A 1 111 ? -3.407 13.804 1.330 1.00 94.00 111 PRO A O 1
ATOM 835 N N . VAL A 1 112 ? -3.132 12.338 -0.350 1.00 90.56 112 VAL A N 1
ATOM 836 C CA . VAL A 1 112 ? -1.678 12.477 -0.486 1.00 90.56 112 VAL A CA 1
ATOM 837 C C . VAL A 1 112 ? -1.397 12.875 -1.931 1.00 90.56 112 VAL A C 1
ATOM 839 O O . VAL A 1 112 ? -1.873 12.195 -2.845 1.00 90.56 112 VAL A O 1
ATOM 842 N N . PHE A 1 113 ? -0.665 13.973 -2.116 1.00 82.38 113 PHE A N 1
ATOM 843 C CA . PHE A 1 113 ? -0.355 14.577 -3.413 1.00 82.38 113 PHE A CA 1
ATOM 844 C C . PHE A 1 113 ? 1.135 14.460 -3.734 1.00 82.38 113 PHE A C 1
ATOM 846 O O . PHE A 1 113 ? 1.948 14.531 -2.783 1.00 82.38 113 PHE A O 1
#

Mean predicted aligned error: 2.45 Å

Secondary structure (DSSP, 8-state):
-HHHHHHHHHHHHHHHHTTPPP--EEEE-GGGGGGGBS-GGGS-GGGHHHHHHHHHHHHHHHHTT-EEEEEHHHHHHTT--GGGBPTTEEEES-HHHHHHHHHHTTPPP----

Radius of gyration: 14.04 Å; Cα contacts (8 Å, |Δi|>4): 140; chains: 1; bounding box: 36×27×41 Å

pLDDT: mean 95.97, std 3.05, range [78.88, 98.56]

Foldseek 3Di:
DLVVLVVVVVVCVVCVVVVHHDDAEAEDDDLSLLLQFLDCVLPDPVCPVVSVSVLVSLQVVLVVVYQYERALVRCVVSVGDQVRGRPNYHYDPGVVVVVVVVVVVVDDDDDDD

Nearest PDB structures (foldseek):
  1l1s-assembly1_A  TM=9.062E-01  e=7.405E-04  Methanothermobacter thermautotrophicus
  2pd2-assembly1_A  TM=8.948E-01  e=3.818E-03  Sulfurisphaera tokodaii str. 7
  8uja-assembly1_A  TM=6.930E-01  e=3.575E-03  Sulfurisphaera tokodaii str. 7
  1jx7-assembly1_E  TM=6.910E-01  e=8.840E-01  Escherichia coli
  3pnx-assembly2_E  TM=5.598E-01  e=8.278E-01  Syntrophomonas wolfei subsp. wolfei str. Goettingen G311

Solvent-accessible surface area (backbone atoms only — not comparable to full-atom values): 6516 Å² total; per-residue (Å²): 107,69,67,55,56,50,51,51,56,52,46,46,54,53,33,48,76,71,75,38,86,75,86,47,72,49,74,35,57,66,79,61,36,40,53,47,40,66,50,64,89,72,39,61,76,96,42,50,71,59,34,55,55,43,41,55,52,43,33,52,42,29,77,73,62,35,45,33,34,32,23,36,57,48,32,60,77,69,70,53,58,75,90,39,40,32,67,51,54,37,81,38,76,42,54,66,60,50,48,54,55,43,43,76,71,70,48,83,85,82,89,84,132

Sequence (113 aa):
MLTVLGIVDETIDGLKRQGVEPHIVVAFRGPAVRFLSADSGVIPPEHAATAMELADRVEKLAARGVRVEACGITTRMMKIDHAKLIKGAHPVANTFNSLIGYQTKGYALIPVF